Protein AF-A0A7W7Q8B8-F1 (afdb_monomer)

Structure (mmCIF, N/CA/C/O backbone):
data_AF-A0A7W7Q8B8-F1
#
_entry.id   AF-A0A7W7Q8B8-F1
#
loop_
_atom_site.group_PDB
_atom_site.id
_atom_site.type_symbol
_atom_site.label_atom_id
_atom_site.label_alt_id
_atom_site.label_comp_id
_atom_site.label_asym_id
_atom_site.label_entity_id
_atom_site.label_seq_id
_atom_site.pdbx_PDB_ins_code
_atom_site.Cartn_x
_atom_site.Cartn_y
_atom_site.Cartn_z
_atom_site.occupancy
_atom_site.B_iso_or_equiv
_atom_site.auth_seq_id
_atom_site.auth_comp_id
_atom_site.auth_asym_id
_atom_site.auth_atom_id
_atom_site.pdbx_PDB_model_num
ATOM 1 N N . MET A 1 1 ? 4.809 9.233 -7.513 1.00 86.31 1 MET A N 1
ATOM 2 C CA . MET A 1 1 ? 5.686 8.048 -7.446 1.00 86.31 1 MET A CA 1
ATOM 3 C C . MET A 1 1 ? 6.106 7.671 -8.850 1.00 86.31 1 MET A C 1
ATOM 5 O O . MET A 1 1 ? 5.273 7.711 -9.749 1.00 86.31 1 MET A O 1
ATOM 9 N N . ASN A 1 2 ? 7.374 7.330 -9.030 1.00 94.44 2 ASN A N 1
ATOM 10 C CA . ASN A 1 2 ? 7.923 6.756 -10.249 1.00 94.44 2 ASN A CA 1
ATOM 11 C C . ASN A 1 2 ? 7.983 5.226 -10.136 1.00 94.44 2 ASN A C 1
ATOM 13 O O . ASN A 1 2 ? 7.888 4.648 -9.053 1.00 94.44 2 ASN A O 1
ATOM 17 N N . LYS A 1 3 ? 8.149 4.547 -11.274 1.00 95.50 3 LYS A N 1
ATOM 18 C CA . LYS A 1 3 ? 8.323 3.092 -11.299 1.00 95.50 3 LYS A CA 1
ATOM 19 C C . LYS A 1 3 ? 9.599 2.699 -10.547 1.00 95.50 3 LYS A C 1
ATOM 21 O O . LYS A 1 3 ? 10.676 3.175 -10.887 1.00 95.50 3 LYS A O 1
ATOM 26 N N . GLY A 1 4 ? 9.468 1.767 -9.605 1.00 95.25 4 GLY A N 1
ATOM 27 C CA . GLY A 1 4 ? 10.574 1.289 -8.771 1.00 95.25 4 GLY A CA 1
ATOM 28 C C . GLY A 1 4 ? 10.708 2.024 -7.436 1.00 95.25 4 GLY A C 1
ATOM 29 O O . GLY A 1 4 ? 11.445 1.546 -6.578 1.00 95.25 4 GLY A O 1
ATOM 30 N N . ASP A 1 5 ? 9.974 3.123 -7.231 1.00 96.44 5 ASP A N 1
ATOM 31 C CA . ASP A 1 5 ? 9.880 3.759 -5.919 1.00 96.44 5 ASP A CA 1
ATOM 32 C C . ASP A 1 5 ? 9.168 2.819 -4.937 1.00 96.44 5 ASP A C 1
ATOM 34 O O . ASP A 1 5 ? 8.159 2.190 -5.270 1.00 96.44 5 ASP A O 1
ATOM 38 N N . VAL A 1 6 ? 9.667 2.761 -3.703 1.00 93.88 6 VAL A N 1
ATOM 39 C CA . VAL A 1 6 ? 8.975 2.086 -2.602 1.00 93.88 6 VAL A CA 1
ATOM 40 C C . VAL A 1 6 ? 7.826 2.981 -2.141 1.00 93.88 6 VAL A C 1
ATOM 42 O O . VAL A 1 6 ? 8.047 4.141 -1.788 1.00 93.88 6 VAL A O 1
ATOM 45 N N . ALA A 1 7 ? 6.599 2.457 -2.160 1.00 92.88 7 ALA A N 1
ATOM 46 C CA . ALA A 1 7 ? 5.450 3.152 -1.586 1.00 92.88 7 ALA A CA 1
ATOM 47 C C . ALA A 1 7 ? 5.631 3.272 -0.070 1.00 92.88 7 ALA A C 1
ATOM 49 O O . ALA A 1 7 ? 5.947 2.284 0.592 1.00 92.88 7 ALA A O 1
ATOM 50 N N . ALA A 1 8 ? 5.425 4.470 0.475 1.00 93.38 8 ALA A N 1
ATOM 51 C CA . ALA A 1 8 ? 5.297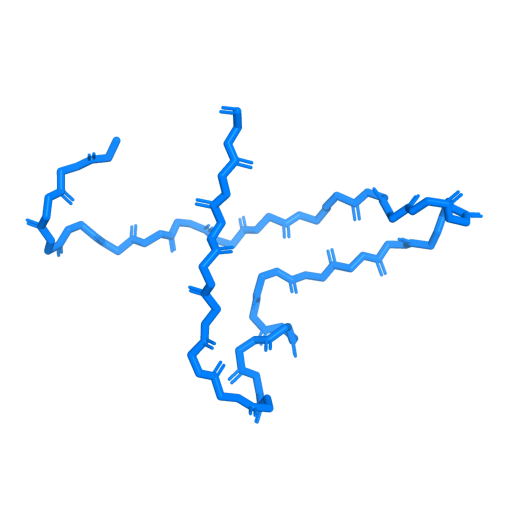 4.628 1.917 1.00 93.38 8 ALA A CA 1
ATOM 52 C C . ALA A 1 8 ? 4.000 3.956 2.388 1.00 93.38 8 ALA A C 1
ATOM 54 O O . ALA A 1 8 ? 3.004 3.962 1.662 1.00 93.38 8 ALA A O 1
ATOM 55 N N . ASP A 1 9 ? 4.015 3.400 3.597 1.00 93.69 9 ASP A N 1
ATOM 56 C CA . ASP A 1 9 ? 2.792 2.897 4.217 1.00 93.69 9 ASP A CA 1
ATOM 57 C C . ASP A 1 9 ? 1.867 4.070 4.574 1.00 93.69 9 ASP A C 1
ATOM 59 O O . ASP A 1 9 ? 2.329 5.171 4.893 1.00 93.69 9 ASP A O 1
ATOM 63 N N . PHE A 1 10 ? 0.560 3.845 4.489 1.00 93.38 10 PHE A N 1
ATOM 64 C CA . PHE A 1 10 ? -0.457 4.843 4.800 1.00 93.38 10 PHE A CA 1
ATOM 65 C C . PHE A 1 10 ? -1.709 4.167 5.356 1.00 93.38 10 PHE A C 1
ATOM 67 O O . PHE A 1 10 ? -1.971 3.000 5.064 1.00 93.38 10 PHE A O 1
ATOM 74 N N . GLU A 1 11 ? -2.468 4.915 6.158 1.00 95.44 11 GLU A N 1
ATOM 75 C CA . GLU A 1 11 ? -3.625 4.403 6.893 1.00 95.44 11 GLU A CA 1
ATOM 76 C C . GLU A 1 11 ? -4.904 5.186 6.538 1.00 95.44 11 GLU A C 1
ATOM 78 O O . GLU A 1 11 ? -5.282 6.113 7.261 1.00 95.44 11 GLU A O 1
ATOM 83 N N . PRO A 1 12 ? -5.544 4.919 5.380 1.00 92.00 12 PRO A N 1
ATOM 84 C CA . PRO A 1 12 ? -6.808 5.551 5.035 1.00 92.00 12 PRO A CA 1
ATOM 85 C C . PRO A 1 12 ? -7.967 4.875 5.772 1.00 92.00 12 PRO A C 1
ATOM 87 O O . PRO A 1 12 ? -7.895 3.707 6.156 1.00 92.00 12 PRO A O 1
ATOM 90 N N . LEU A 1 13 ? -9.069 5.609 5.902 1.00 95.94 13 LEU A N 1
ATOM 91 C CA . LEU A 1 13 ? -10.355 5.011 6.242 1.00 95.94 13 LEU A CA 1
ATOM 92 C C . LEU A 1 13 ? -10.980 4.417 4.976 1.00 95.94 13 LEU A C 1
ATOM 94 O O . LEU A 1 13 ? -10.928 5.046 3.915 1.00 95.94 13 LEU A O 1
ATOM 98 N N . ASP A 1 14 ? -11.564 3.230 5.087 1.00 92.94 14 ASP A N 1
ATOM 99 C CA . ASP A 1 14 ? -12.357 2.630 4.013 1.00 92.94 14 ASP A CA 1
ATOM 100 C C . ASP A 1 14 ? -13.782 3.209 3.942 1.00 92.94 14 ASP A C 1
ATOM 102 O O . ASP A 1 14 ? -14.127 4.166 4.644 1.00 92.94 14 ASP A O 1
ATOM 106 N N . GLU A 1 15 ? -14.632 2.651 3.075 1.00 94.19 15 GLU A N 1
ATOM 107 C CA . GLU A 1 15 ? -16.007 3.124 2.893 1.00 94.19 15 GLU A CA 1
ATOM 108 C C . GLU A 1 15 ? -16.886 3.012 4.150 1.00 94.19 15 GLU A C 1
ATOM 110 O O . GLU A 1 15 ? -17.931 3.662 4.226 1.00 94.19 15 GLU A O 1
ATOM 115 N N . THR A 1 16 ? -16.478 2.210 5.136 1.00 97.12 16 THR A N 1
ATOM 116 C CA . THR A 1 16 ? -17.182 2.039 6.413 1.00 97.12 16 THR A CA 1
ATOM 117 C C . THR A 1 16 ? -16.619 2.920 7.527 1.00 97.12 16 THR A C 1
ATOM 119 O O . THR A 1 16 ? -17.212 3.010 8.603 1.00 97.12 16 THR A O 1
ATOM 122 N N . GLY A 1 17 ? -15.513 3.623 7.267 1.00 96.56 17 GLY A N 1
ATOM 123 C CA . GLY A 1 17 ? -14.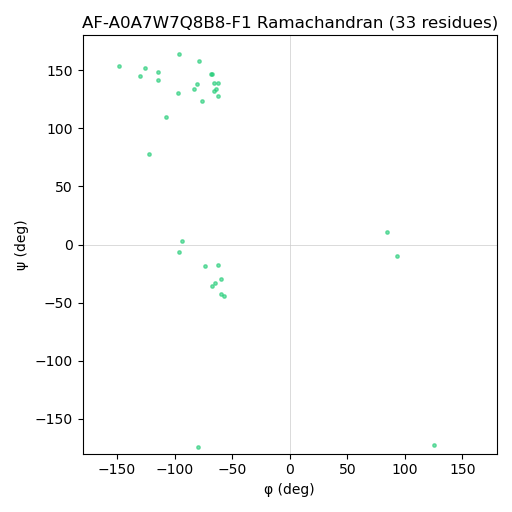790 4.394 8.272 1.00 96.56 17 GLY A CA 1
ATOM 124 C C . GLY A 1 17 ? -13.792 3.560 9.077 1.00 96.56 17 GLY A C 1
ATOM 125 O O . GLY A 1 17 ? -13.284 4.055 10.084 1.00 96.56 17 GLY A O 1
ATOM 126 N N . GLU A 1 18 ? -13.507 2.320 8.669 1.00 96.56 18 GLU A N 1
ATOM 127 C CA . GLU A 1 18 ? -12.505 1.485 9.327 1.00 96.56 18 GLU A CA 1
ATOM 128 C C . GLU A 1 18 ? -11.096 1.821 8.812 1.00 96.56 18 GLU A C 1
ATOM 130 O O . GLU A 1 18 ? -10.894 1.931 7.598 1.00 96.56 18 GLU A O 1
ATOM 135 N N . PRO A 1 19 ? -10.096 1.979 9.701 1.00 96.50 19 PRO A N 1
ATOM 136 C CA . PRO A 1 19 ? -8.711 2.144 9.285 1.00 96.50 19 PRO A CA 1
ATOM 137 C C . PRO A 1 19 ? -8.195 0.895 8.570 1.00 96.50 19 PRO A C 1
ATOM 139 O O . PRO A 1 19 ? -8.353 -0.232 9.046 1.00 96.50 19 PRO A O 1
ATOM 142 N N . ARG A 1 20 ? -7.530 1.092 7.435 1.00 94.69 20 ARG A N 1
ATOM 143 C CA . ARG A 1 20 ? -6.826 0.042 6.686 1.00 94.69 20 ARG A CA 1
ATOM 144 C C . ARG A 1 20 ? -5.396 0.488 6.470 1.00 94.69 20 ARG A C 1
ATOM 146 O O . ARG A 1 20 ? -5.167 1.677 6.382 1.00 94.69 20 ARG A O 1
ATOM 153 N N . THR A 1 21 ? -4.439 -0.425 6.354 1.00 95.56 21 THR A N 1
ATOM 154 C CA . THR A 1 21 ? -3.043 -0.076 6.033 1.00 95.56 21 THR A CA 1
ATOM 155 C C . THR A 1 21 ? -2.652 -0.633 4.674 1.00 95.56 21 THR A C 1
ATOM 157 O O . THR A 1 21 ? -3.129 -1.702 4.283 1.00 95.56 21 THR A O 1
ATOM 160 N N . LEU A 1 22 ? -1.759 0.050 3.950 1.00 94.06 22 LEU A N 1
ATOM 161 C CA . LEU A 1 22 ? -1.2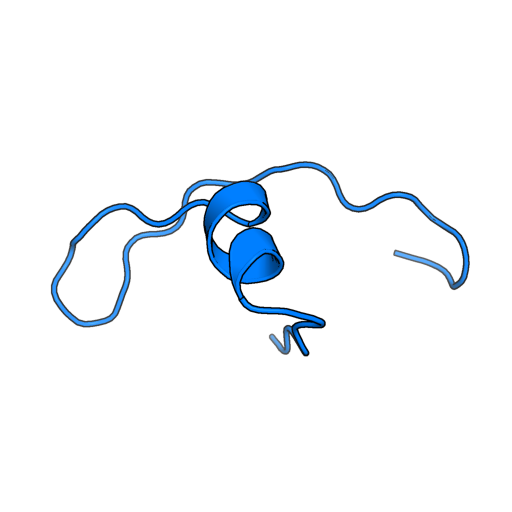29 -0.484 2.691 1.00 94.06 22 LEU A CA 1
ATOM 162 C C . LEU A 1 22 ? -0.523 -1.823 2.932 1.00 94.06 22 LEU A C 1
ATOM 164 O O . LEU A 1 22 ? -0.742 -2.770 2.178 1.00 94.06 22 LEU A O 1
ATOM 168 N N . SER A 1 23 ? 0.272 -1.919 4.001 1.00 94.75 23 SER A N 1
ATOM 169 C CA . SER A 1 23 ? 0.942 -3.167 4.384 1.00 94.75 23 SER A CA 1
ATOM 170 C C . SER A 1 23 ? -0.045 -4.316 4.614 1.00 94.75 23 SER A C 1
ATOM 172 O O . SER A 1 23 ? 0.174 -5.408 4.098 1.00 94.75 23 SER A O 1
ATOM 174 N N . GLY A 1 24 ? -1.159 -4.068 5.313 1.00 94.56 24 GLY A N 1
ATOM 175 C CA . GLY A 1 24 ? -2.188 -5.084 5.553 1.00 94.56 24 GLY A CA 1
ATOM 176 C C . GLY A 1 24 ? -2.922 -5.506 4.278 1.00 94.56 24 GLY A C 1
ATOM 177 O O . GLY A 1 24 ? -3.237 -6.680 4.095 1.00 94.56 24 GLY A O 1
ATOM 178 N N . LEU A 1 25 ? -3.154 -4.577 3.343 1.00 93.12 25 LEU A N 1
ATOM 179 C CA . LEU A 1 25 ? -3.747 -4.908 2.041 1.00 93.12 25 LEU A CA 1
ATOM 180 C C . LEU A 1 25 ? -2.829 -5.811 1.199 1.00 93.12 25 LEU A C 1
ATOM 182 O O . LEU A 1 25 ? -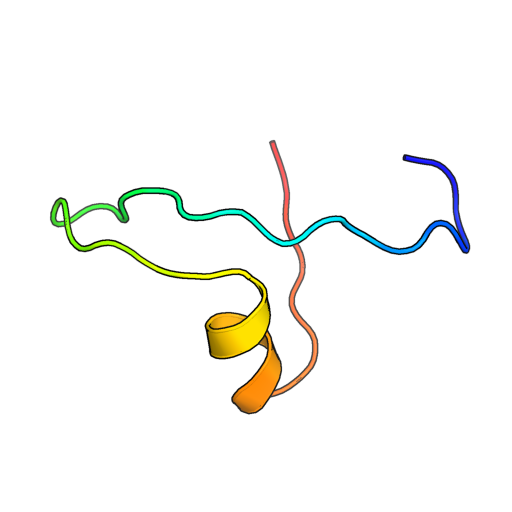3.324 -6.672 0.472 1.00 93.12 25 LEU A O 1
ATOM 186 N N . LEU A 1 26 ? -1.507 -5.653 1.324 1.00 94.94 26 LEU A N 1
ATOM 187 C CA . LEU A 1 26 ? -0.513 -6.447 0.596 1.00 94.94 26 LEU A CA 1
ATOM 188 C C . LEU A 1 26 ? -0.362 -7.889 1.110 1.00 94.94 26 LEU A C 1
ATOM 190 O O . LEU A 1 26 ? 0.145 -8.735 0.371 1.00 94.94 26 LEU A O 1
ATOM 194 N N . GLU A 1 27 ? -0.810 -8.204 2.331 1.00 95.69 27 GLU A N 1
ATOM 195 C CA . GLU A 1 27 ? -0.713 -9.562 2.900 1.00 95.69 27 GLU A CA 1
ATOM 196 C C . GLU A 1 27 ? -1.455 -10.611 2.059 1.00 95.69 27 GLU A C 1
ATOM 198 O O . GLU A 1 27 ? -1.048 -11.770 1.994 1.00 95.69 27 GLU A O 1
ATOM 2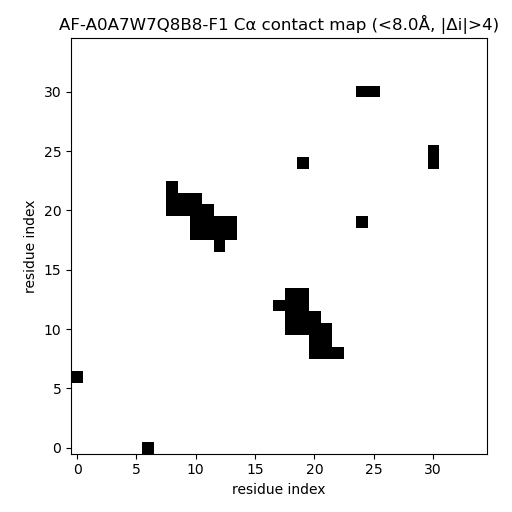03 N N . ASN A 1 28 ? -2.516 -10.193 1.364 1.00 92.12 28 ASN A N 1
ATOM 204 C CA . ASN A 1 28 ? -3.332 -11.059 0.514 1.00 92.12 28 ASN A CA 1
ATOM 205 C C . ASN A 1 28 ? -2.887 -11.063 -0.959 1.00 92.12 28 ASN A C 1
ATOM 207 O O . ASN A 1 28 ? -3.512 -11.722 -1.791 1.00 92.12 28 ASN A O 1
ATOM 211 N N . GLY A 1 29 ? -1.807 -10.349 -1.291 1.00 94.44 29 GLY A N 1
ATOM 212 C CA . GLY A 1 29 ? -1.228 -10.291 -2.628 1.00 94.44 29 GLY A CA 1
ATOM 213 C C . GLY A 1 29 ? -1.074 -8.869 -3.182 1.00 94.44 29 GLY A C 1
ATOM 214 O O . GLY A 1 29 ? -1.264 -7.883 -2.473 1.00 94.44 29 GLY A O 1
ATOM 215 N N . PRO A 1 30 ? -0.691 -8.742 -4.466 1.00 95.62 30 PRO A N 1
ATOM 216 C CA . PRO A 1 30 ? -0.471 -7.445 -5.099 1.00 95.62 30 PRO A CA 1
ATOM 217 C C . PRO A 1 30 ? -1.739 -6.584 -5.144 1.00 95.62 30 PRO A C 1
ATOM 219 O O . PRO A 1 30 ? -2.814 -7.067 -5.494 1.00 95.62 30 PRO A O 1
ATOM 2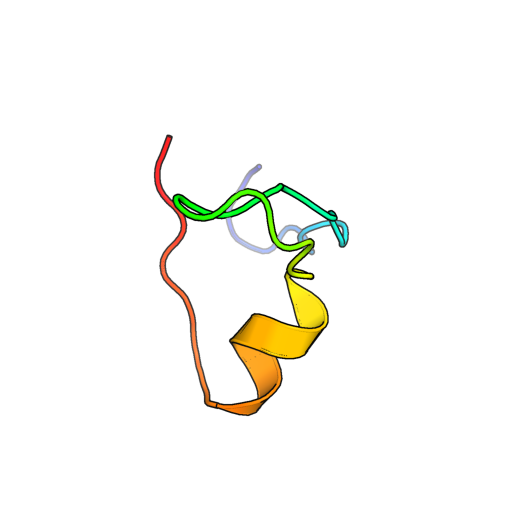22 N N . VAL A 1 31 ? -1.586 -5.286 -4.877 1.00 94.12 31 VAL A N 1
ATOM 223 C CA . VAL A 1 31 ? -2.674 -4.296 -4.878 1.00 94.12 31 VAL A CA 1
ATOM 224 C C . VAL A 1 31 ? -2.457 -3.280 -5.997 1.00 94.12 31 VAL A C 1
ATOM 226 O O . VAL A 1 31 ? -1.331 -2.854 -6.256 1.00 94.12 31 VAL A O 1
ATOM 229 N N . VAL A 1 32 ? -3.546 -2.863 -6.643 1.00 94.62 32 VAL A N 1
ATOM 230 C CA . VAL A 1 32 ? -3.559 -1.735 -7.582 1.00 94.62 32 V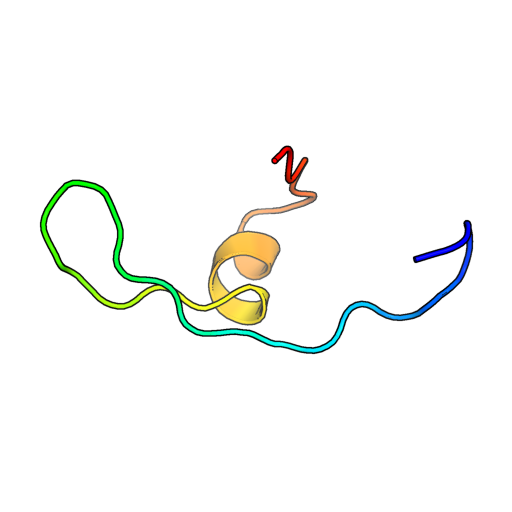AL A CA 1
ATOM 231 C C . VAL A 1 32 ? -4.267 -0.566 -6.908 1.00 94.62 32 VAL A C 1
ATOM 233 O O . VAL A 1 32 ? -5.477 -0.609 -6.704 1.00 94.62 32 VAL A O 1
ATOM 236 N N . LEU A 1 33 ? -3.505 0.470 -6.562 1.00 91.31 33 LEU A N 1
ATOM 237 C CA . LEU A 1 33 ? -4.021 1.708 -5.985 1.00 91.31 33 LEU A CA 1
ATOM 238 C C . LEU A 1 33 ? -4.199 2.756 -7.086 1.00 91.31 33 LEU A C 1
ATOM 240 O O 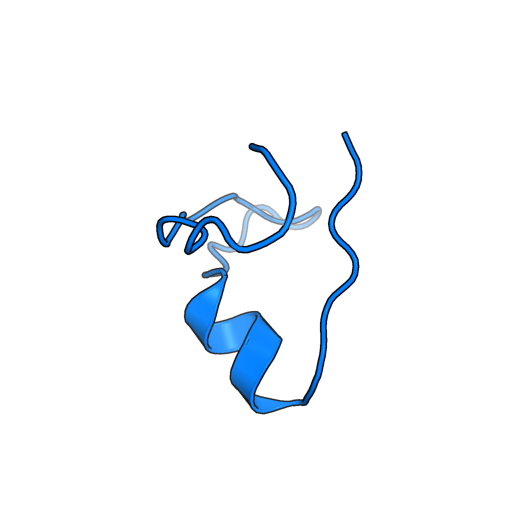. LEU A 1 33 ? -3.277 3.003 -7.866 1.00 91.31 33 LEU A O 1
ATOM 244 N N . PHE A 1 34 ? -5.370 3.378 -7.134 1.00 90.88 34 PHE A N 1
ATOM 245 C CA . PHE A 1 34 ? -5.710 4.441 -8.073 1.00 90.88 34 PHE A CA 1
ATOM 246 C C . PHE A 1 34 ? -6.312 5.622 -7.304 1.00 90.88 34 PHE A C 1
ATOM 248 O O . PHE A 1 34 ? -6.988 5.420 -6.298 1.00 90.88 34 PHE A O 1
ATOM 255 N N . PHE A 1 35 ? -6.028 6.835 -7.774 1.00 85.50 35 PHE A N 1
ATOM 256 C CA . PHE A 1 35 ? -6.528 8.100 -7.234 1.00 85.50 35 PHE A CA 1
ATOM 257 C C . PHE A 1 35 ? -7.300 8.842 -8.320 1.00 85.50 35 PHE A C 1
ATOM 259 O O . PHE A 1 35 ? -6.862 8.756 -9.493 1.00 85.50 35 PHE A O 1
#

Mean predicted aligned error: 2.68 Å

Solvent-accessible surface area (backbone atoms only — not comparable to full-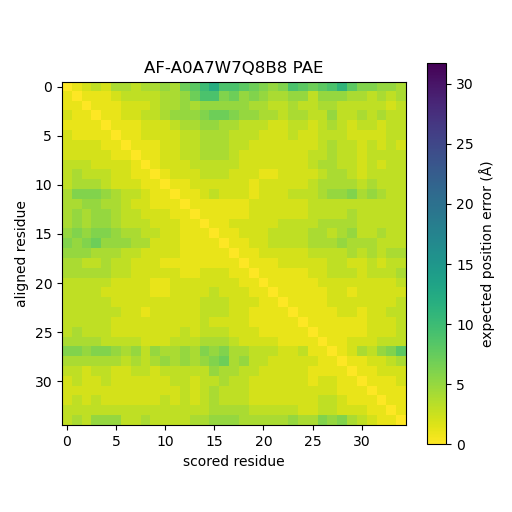atom values): 2557 Å² total; per-residue (Å²): 136,63,94,87,60,81,80,78,78,51,72,52,64,49,99,86,65,50,79,45,42,52,66,66,58,44,75,84,39,93,76,89,86,85,133

Radius of gyration: 10.74 Å; Cα contacts (8 Å, |Δi|>4): 21; chains: 1; bounding box: 28×19×21 Å

Nearest PDB structures (foldseek):
  4hst-assembly1_A  TM=4.197E-01  e=3.796E+00  Pseudomonas

pLDDT: mean 93.95, std 2.48, range [85.5, 97.12]

Secondary structure (DSSP, 8-state):
--TTPPPPP---B-TTS-B--HHHHHTTS------

Foldseek 3Di:
DDPPDDDDKDWDQDPVRDTDIPVNVPVVHDDDDDD

Sequence (35 aa):
MNKGDVAADFEPLDETGEPRTLSGLLENGPVVLFF

Organism: NCBI:txid1768010